Protein AF-A0A432HSN5-F1 (afdb_monomer_lite)

Foldseek 3Di:
DVVLVVQLVVLQVQLVVLVVVPDPVSLVSSLVSLVVSLVSCVVVVPVVVNVVSVVSNVVRD

Structure (mmCIF, N/CA/C/O backbone):
data_AF-A0A432HSN5-F1
#
_entry.id   AF-A0A432HSN5-F1
#
loop_
_atom_site.group_PDB
_atom_site.id
_atom_site.type_symbol
_atom_site.label_atom_id
_atom_site.label_alt_id
_atom_site.label_comp_id
_atom_site.label_asym_id
_atom_site.label_entity_id
_atom_site.label_seq_id
_atom_site.pdbx_PDB_ins_code
_atom_site.Cartn_x
_atom_site.Cartn_y
_atom_site.Cartn_z
_atom_site.occupancy
_atom_site.B_iso_or_equiv
_atom_site.auth_seq_id
_atom_site.auth_comp_id
_atom_site.auth_asym_id
_atom_site.auth_atom_id
_atom_site.pdbx_PDB_model_num
ATOM 1 N N . MET A 1 1 ? 9.400 -5.281 16.674 1.00 61.12 1 MET A N 1
ATOM 2 C CA . MET A 1 1 ? 10.308 -5.796 15.627 1.00 61.12 1 MET A CA 1
ATOM 3 C C . MET A 1 1 ? 10.233 -4.848 14.441 1.00 61.12 1 MET A C 1
ATOM 5 O O . MET A 1 1 ? 9.157 -4.767 13.852 1.00 61.12 1 MET A O 1
ATOM 9 N N . PRO A 1 2 ? 11.302 -4.089 14.155 1.00 62.81 2 PRO A N 1
ATOM 10 C CA . PRO A 1 2 ? 11.347 -3.117 13.055 1.00 62.81 2 PRO A CA 1
ATOM 11 C C . PRO A 1 2 ? 11.016 -3.735 11.683 1.00 62.81 2 PRO A C 1
ATOM 13 O O . PRO A 1 2 ? 10.415 -3.073 10.841 1.00 62.81 2 PRO A O 1
ATOM 16 N N . ASP A 1 3 ? 11.264 -5.036 11.506 1.00 70.88 3 ASP A N 1
ATOM 17 C CA . ASP A 1 3 ? 10.978 -5.791 10.277 1.00 70.88 3 ASP A CA 1
ATOM 18 C C . ASP A 1 3 ? 9.495 -5.801 9.888 1.00 70.88 3 ASP A C 1
ATOM 20 O O . ASP A 1 3 ? 9.153 -5.923 8.714 1.00 70.88 3 ASP A O 1
ATOM 24 N N . LYS A 1 4 ? 8.584 -5.676 10.864 1.00 77.25 4 LYS A N 1
ATOM 25 C CA . LYS A 1 4 ? 7.141 -5.659 10.586 1.00 77.25 4 LYS A CA 1
ATOM 26 C C . LYS A 1 4 ? 6.688 -4.337 9.962 1.00 77.25 4 LYS A C 1
ATOM 28 O O . LYS A 1 4 ? 5.738 -4.353 9.196 1.00 77.25 4 LYS A O 1
ATOM 33 N N . ILE A 1 5 ? 7.372 -3.228 10.253 1.00 82.00 5 ILE A N 1
ATOM 34 C CA . ILE A 1 5 ? 7.037 -1.889 9.732 1.00 82.00 5 ILE A CA 1
ATOM 35 C C . ILE A 1 5 ? 7.736 -1.634 8.391 1.00 82.00 5 ILE A C 1
ATOM 37 O O . ILE A 1 5 ? 7.117 -1.109 7.470 1.00 82.00 5 ILE A O 1
ATOM 41 N N . ALA A 1 6 ? 8.985 -2.084 8.238 1.00 86.44 6 ALA A N 1
ATOM 42 C CA . ALA A 1 6 ? 9.734 -1.907 6.993 1.00 86.44 6 ALA A CA 1
ATOM 43 C C . ALA A 1 6 ? 9.092 -2.647 5.802 1.00 86.44 6 ALA A C 1
ATOM 45 O O . ALA A 1 6 ? 9.103 -2.164 4.672 1.00 86.44 6 ALA A O 1
ATOM 46 N N . GLN A 1 7 ? 8.492 -3.816 6.045 1.00 88.00 7 GLN A N 1
ATOM 47 C CA . GLN A 1 7 ? 7.864 -4.636 5.006 1.00 88.00 7 GLN A CA 1
ATOM 48 C C . GLN A 1 7 ? 6.738 -3.944 4.216 1.00 88.00 7 GLN A C 1
ATOM 50 O O . GLN A 1 7 ? 6.787 -3.992 2.982 1.00 88.00 7 GLN A O 1
ATOM 55 N N . PRO A 1 8 ? 5.719 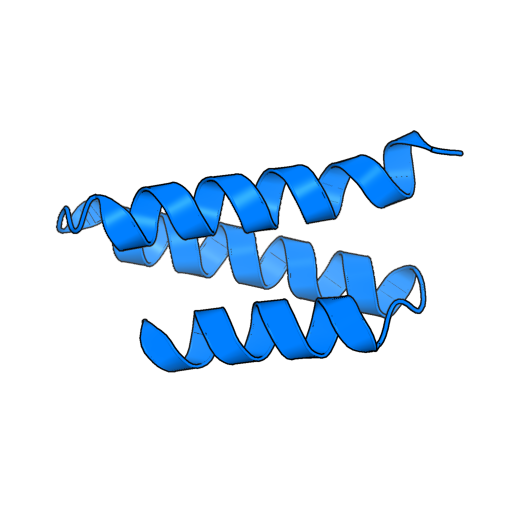-3.333 4.849 1.00 91.69 8 PRO A N 1
ATOM 56 C CA . PRO A 1 8 ? 4.699 -2.592 4.112 1.00 91.69 8 PRO A CA 1
ATOM 57 C C . PRO A 1 8 ? 5.234 -1.290 3.501 1.00 91.69 8 PRO A C 1
ATOM 59 O O . PRO A 1 8 ? 4.787 -0.902 2.422 1.00 91.69 8 PRO A O 1
ATOM 62 N N . GLU A 1 9 ? 6.236 -0.647 4.110 1.00 91.75 9 GLU A N 1
ATOM 63 C CA . GLU A 1 9 ? 6.857 0.559 3.542 1.00 91.75 9 GLU A CA 1
ATOM 64 C C . GLU A 1 9 ? 7.608 0.287 2.239 1.00 91.75 9 GLU A C 1
ATOM 66 O O . GLU A 1 9 ? 7.420 1.022 1.269 1.00 91.75 9 GLU A O 1
ATOM 71 N N . VAL A 1 10 ? 8.399 -0.789 2.181 1.00 94.19 10 VAL A N 1
ATOM 72 C CA . VAL A 1 10 ? 9.113 -1.193 0.959 1.00 94.19 10 VAL A CA 1
ATOM 73 C C . VAL A 1 10 ? 8.127 -1.504 -0.167 1.00 94.19 10 VAL A C 1
ATOM 75 O O . VAL A 1 10 ? 8.336 -1.079 -1.303 1.00 94.19 10 VAL A O 1
ATOM 78 N N . ARG A 1 11 ? 7.018 -2.190 0.139 1.00 94.06 11 ARG A N 1
ATOM 79 C CA . ARG A 1 11 ? 5.964 -2.492 -0.844 1.00 94.06 11 ARG A CA 1
ATOM 80 C C . ARG A 1 11 ? 5.288 -1.231 -1.370 1.00 94.06 11 ARG A C 1
ATOM 82 O O . ARG A 1 11 ? 5.163 -1.081 -2.582 1.00 94.06 11 ARG A O 1
ATOM 89 N N . ARG A 1 12 ? 4.910 -0.305 -0.481 1.00 95.00 12 ARG A N 1
ATOM 90 C CA . ARG A 1 12 ? 4.322 0.989 -0.863 1.00 95.00 12 ARG A CA 1
ATOM 91 C C . ARG A 1 12 ? 5.284 1.806 -1.726 1.00 95.00 12 ARG A C 1
ATOM 93 O O . ARG A 1 12 ? 4.865 2.372 -2.731 1.00 95.00 12 ARG A O 1
ATOM 100 N N . TRP A 1 13 ? 6.560 1.866 -1.346 1.00 95.06 13 TRP A N 1
ATOM 101 C CA . TRP A 1 13 ? 7.584 2.581 -2.107 1.00 95.06 13 TRP A CA 1
ATOM 102 C C . TRP A 1 13 ? 7.779 1.977 -3.500 1.00 95.06 13 TRP A C 1
ATOM 104 O O . TRP A 1 13 ? 7.782 2.706 -4.490 1.00 95.06 13 TRP A O 1
ATOM 114 N N . TYR A 1 14 ? 7.871 0.648 -3.599 1.00 94.69 14 TYR A N 1
ATOM 115 C CA . TYR A 1 14 ? 8.051 -0.002 -4.892 1.00 94.69 14 TYR A CA 1
ATOM 116 C C . TYR A 1 14 ? 6.816 0.151 -5.785 1.00 94.69 14 TYR A C 1
ATOM 118 O O . TYR A 1 14 ? 6.956 0.434 -6.972 1.00 94.69 14 TYR A O 1
ATOM 126 N N . ALA A 1 15 ? 5.613 0.054 -5.215 1.00 93.94 15 ALA A N 1
ATOM 127 C CA . ALA A 1 15 ? 4.390 0.353 -5.946 1.00 93.94 15 ALA A CA 1
ATOM 128 C C . ALA A 1 15 ? 4.397 1.783 -6.500 1.00 93.94 15 ALA A C 1
ATOM 130 O O . ALA A 1 15 ? 4.111 1.964 -7.675 1.00 93.94 15 ALA A O 1
ATOM 131 N N . ALA A 1 16 ? 4.786 2.786 -5.705 1.00 93.06 16 ALA A N 1
ATOM 132 C CA . ALA A 1 16 ? 4.876 4.168 -6.179 1.00 93.06 16 ALA A CA 1
ATOM 133 C C . ALA A 1 16 ? 5.826 4.314 -7.383 1.00 93.06 16 ALA A C 1
ATOM 135 O O . ALA A 1 16 ? 5.443 4.914 -8.382 1.00 93.06 16 ALA A O 1
ATOM 136 N N . MET A 1 17 ? 7.003 3.683 -7.334 1.00 95.38 17 MET A N 1
ATOM 137 C CA . MET A 1 17 ? 7.959 3.695 -8.450 1.00 95.38 17 MET A CA 1
A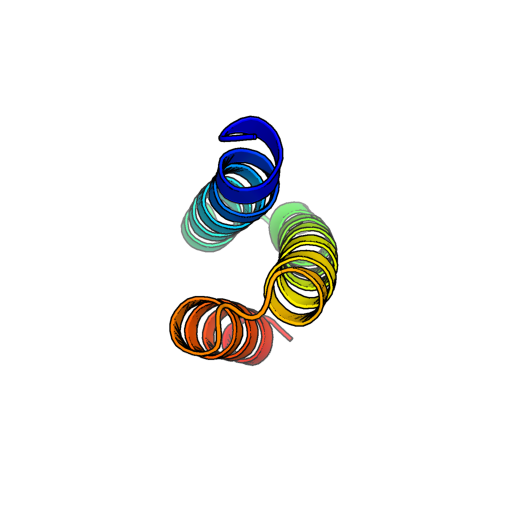TOM 138 C C . MET A 1 17 ? 7.381 3.058 -9.727 1.00 95.38 17 MET A C 1
ATOM 140 O O . MET A 1 17 ? 7.576 3.576 -10.825 1.00 95.38 17 MET A O 1
ATOM 144 N N . LEU A 1 18 ? 6.653 1.944 -9.600 1.00 92.88 18 LEU A N 1
ATOM 145 C CA . LEU A 1 18 ? 5.991 1.284 -10.732 1.00 92.88 18 LEU A CA 1
ATOM 146 C C . LEU A 1 18 ? 4.902 2.174 -11.350 1.00 92.88 18 LEU A C 1
ATOM 148 O O . LEU A 1 18 ? 4.778 2.253 -12.570 1.00 92.88 18 LEU A O 1
ATOM 152 N N . ILE A 1 19 ? 4.153 2.896 -10.515 1.00 91.00 19 ILE A N 1
ATOM 153 C CA . ILE A 1 19 ? 3.138 3.851 -10.976 1.00 91.00 19 ILE A CA 1
ATOM 154 C C . ILE A 1 19 ? 3.790 4.986 -11.766 1.00 91.00 19 ILE A C 1
ATOM 156 O O . ILE A 1 19 ? 3.314 5.303 -12.849 1.00 91.00 19 ILE A O 1
ATOM 160 N N . GLU A 1 20 ? 4.881 5.565 -11.256 1.00 91.56 20 GLU A N 1
ATOM 161 C CA . GLU A 1 20 ? 5.617 6.649 -11.925 1.00 91.56 20 GLU A CA 1
ATOM 162 C C . GLU A 1 20 ? 6.251 6.207 -13.249 1.00 91.56 20 GLU A C 1
ATOM 164 O O . GLU A 1 20 ? 6.357 6.996 -14.187 1.00 91.56 20 GLU A O 1
ATOM 169 N N . ARG A 1 21 ? 6.658 4.937 -13.347 1.00 89.94 21 ARG A N 1
ATOM 170 C CA . ARG A 1 21 ? 7.245 4.364 -14.563 1.00 89.94 21 ARG A CA 1
ATOM 171 C C . ARG A 1 21 ? 6.228 4.187 -15.698 1.00 89.94 21 ARG A C 1
ATOM 173 O O . ARG A 1 21 ? 6.632 4.196 -16.860 1.00 89.94 21 ARG A O 1
ATOM 180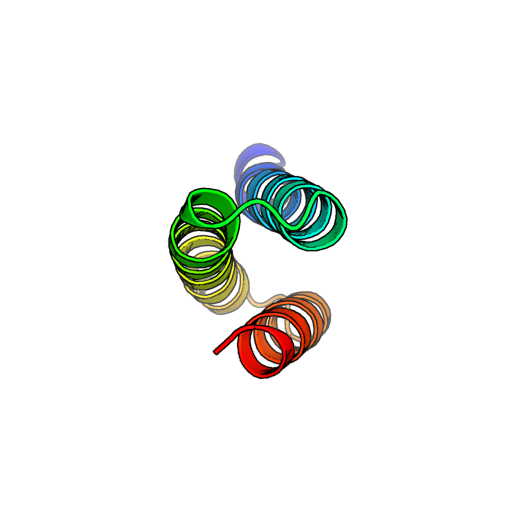 N N . HIS A 1 22 ? 4.938 4.057 -15.382 1.00 80.88 22 HIS A N 1
ATOM 181 C CA . HIS A 1 22 ? 3.831 4.005 -16.345 1.00 80.88 22 HIS A CA 1
ATOM 182 C C . HIS A 1 22 ? 3.936 2.923 -17.448 1.00 80.88 22 HIS A C 1
ATOM 184 O O . HIS A 1 22 ? 3.389 3.121 -18.533 1.00 80.88 22 HIS A O 1
ATOM 190 N N . ALA A 1 23 ? 4.579 1.773 -17.208 1.00 83.75 23 ALA A N 1
ATOM 191 C CA . ALA A 1 23 ? 4.491 0.645 -18.146 1.00 83.75 23 ALA A CA 1
ATOM 192 C C . ALA A 1 23 ? 3.159 -0.118 -17.990 1.00 83.75 23 ALA A C 1
ATOM 194 O O . ALA A 1 23 ? 2.549 -0.098 -16.919 1.00 83.75 23 ALA A O 1
ATOM 195 N N . ASP A 1 24 ? 2.712 -0.815 -19.040 1.00 76.69 24 ASP A N 1
ATOM 196 C CA . ASP A 1 24 ? 1.414 -1.514 -19.041 1.00 76.69 24 ASP A CA 1
ATOM 197 C C . ASP A 1 24 ? 1.318 -2.605 -17.954 1.00 76.69 24 ASP A C 1
ATOM 199 O O . ASP A 1 24 ? 0.317 -2.681 -17.244 1.00 76.69 24 ASP A O 1
ATOM 203 N N . ASP A 1 25 ? 2.392 -3.370 -17.739 1.00 85.06 25 ASP A N 1
ATOM 204 C CA . ASP A 1 25 ? 2.473 -4.445 -16.728 1.00 85.06 25 ASP A CA 1
ATOM 205 C C . ASP A 1 25 ? 2.665 -3.919 -15.287 1.00 85.06 25 ASP A C 1
ATOM 207 O O . ASP A 1 25 ? 2.454 -4.627 -14.296 1.00 85.06 25 ASP A O 1
ATOM 211 N N . ASP A 1 26 ? 3.070 -2.654 -15.143 1.00 87.69 26 ASP A N 1
ATOM 212 C CA . ASP A 1 26 ? 3.452 -2.080 -13.852 1.00 87.69 26 ASP A CA 1
ATOM 213 C C . ASP A 1 26 ? 2.227 -1.770 -12.976 1.00 87.69 26 ASP A C 1
ATOM 215 O O . ASP A 1 26 ? 2.326 -1.801 -11.745 1.00 87.69 26 ASP A O 1
ATOM 219 N N . ARG A 1 27 ? 1.052 -1.527 -13.579 1.00 88.06 27 ARG A N 1
ATOM 220 C CA . ARG A 1 27 ? -0.182 -1.210 -12.835 1.00 88.06 27 ARG A CA 1
ATOM 221 C C . ARG A 1 27 ? -0.707 -2.394 -12.034 1.00 88.06 27 ARG A C 1
ATOM 223 O O . ARG A 1 27 ? -1.043 -2.225 -10.863 1.00 88.06 27 ARG A O 1
ATOM 230 N N . ASP A 1 28 ? -0.743 -3.586 -12.621 1.00 92.06 28 ASP A N 1
ATOM 231 C CA . ASP A 1 28 ? -1.229 -4.788 -11.931 1.00 92.06 28 ASP A CA 1
ATOM 232 C C . ASP A 1 28 ? -0.285 -5.197 -10.793 1.00 92.06 28 ASP A C 1
ATOM 234 O O . ASP A 1 28 ? -0.719 -5.571 -9.693 1.00 92.06 28 ASP A O 1
ATOM 238 N N . LYS A 1 29 ? 1.022 -5.026 -11.011 1.00 93.56 29 LYS A N 1
ATOM 239 C CA . LYS A 1 29 ? 2.032 -5.244 -9.977 1.00 93.56 29 LYS A CA 1
ATOM 240 C C . LYS A 1 29 ? 1.930 -4.215 -8.849 1.00 93.56 29 LYS A C 1
ATOM 242 O O . LYS A 1 29 ? 1.967 -4.594 -7.677 1.00 93.56 29 LYS A O 1
ATOM 247 N N . ALA A 1 30 ? 1.747 -2.935 -9.173 1.00 94.44 30 ALA A N 1
ATOM 248 C CA . ALA A 1 30 ? 1.526 -1.885 -8.180 1.00 94.44 30 ALA A CA 1
ATOM 249 C C . ALA A 1 30 ? 0.246 -2.132 -7.365 1.00 94.44 30 ALA A C 1
ATOM 251 O O . ALA A 1 30 ? 0.273 -2.004 -6.140 1.00 94.44 30 ALA A O 1
ATOM 252 N N . ARG A 1 31 ? -0.846 -2.563 -8.014 1.00 94.56 31 ARG A N 1
ATOM 253 C CA . ARG A 1 31 ? -2.109 -2.929 -7.353 1.00 94.56 31 ARG A CA 1
ATOM 254 C C . ARG A 1 31 ? -1.898 -4.029 -6.312 1.00 94.56 31 ARG A C 1
ATOM 256 O O . ARG A 1 31 ? -2.333 -3.887 -5.172 1.00 94.56 31 ARG A O 1
ATOM 263 N N . THR A 1 32 ? -1.183 -5.089 -6.689 1.00 95.88 32 THR A N 1
ATOM 264 C CA . THR A 1 32 ? -0.878 -6.222 -5.800 1.00 95.88 32 THR A CA 1
ATOM 265 C C . THR A 1 32 ? -0.062 -5.778 -4.583 1.00 95.88 32 THR A C 1
ATOM 267 O O . THR A 1 32 ? -0.441 -6.047 -3.444 1.00 95.88 32 THR A O 1
ATOM 270 N N . LEU A 1 33 ? 1.019 -5.024 -4.808 1.00 95.94 33 LEU A N 1
ATOM 271 C CA . LEU A 1 33 ? 1.896 -4.537 -3.739 1.00 95.94 33 LEU A CA 1
ATOM 272 C C . LEU A 1 33 ? 1.176 -3.593 -2.765 1.00 95.94 33 LEU A C 1
ATOM 274 O O . LEU A 1 33 ? 1.411 -3.663 -1.557 1.00 95.94 33 LEU A O 1
ATOM 278 N N . LEU A 1 34 ? 0.299 -2.723 -3.273 1.00 96.56 34 LEU A N 1
ATOM 279 C CA . LEU A 1 34 ? -0.507 -1.833 -2.436 1.00 96.56 34 LEU A CA 1
ATOM 280 C C . LEU A 1 34 ? -1.525 -2.611 -1.603 1.00 96.56 34 LEU A C 1
ATOM 282 O O . LEU A 1 34 ? -1.660 -2.315 -0.420 1.00 96.56 34 LEU A O 1
ATOM 286 N N . GLY A 1 35 ? -2.178 -3.629 -2.173 1.00 96.38 35 GLY A N 1
ATOM 287 C CA . GLY A 1 35 ? -3.081 -4.511 -1.429 1.00 96.38 35 GLY A CA 1
ATOM 288 C C . GLY A 1 35 ? -2.383 -5.213 -0.260 1.00 96.38 35 GLY A C 1
ATOM 289 O O . GLY A 1 35 ? -2.865 -5.171 0.870 1.00 96.38 35 GLY A O 1
ATOM 290 N N . GLU A 1 36 ? -1.195 -5.777 -0.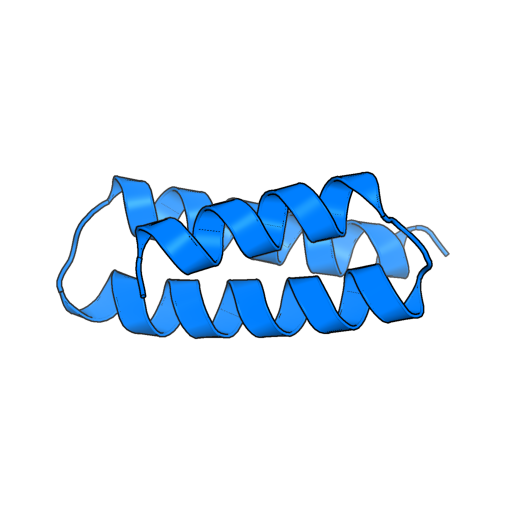494 1.00 96.25 36 GLU A N 1
ATOM 291 C CA . GLU A 1 36 ? -0.390 -6.394 0.569 1.00 96.25 36 GLU A CA 1
ATOM 292 C C . GLU A 1 36 ? 0.026 -5.385 1.653 1.00 96.25 36 GLU A C 1
ATOM 294 O O . GLU A 1 36 ? -0.053 -5.681 2.847 1.00 96.25 36 GLU A O 1
ATOM 299 N N . ALA A 1 37 ? 0.454 -4.181 1.255 1.00 95.75 37 ALA A N 1
ATOM 300 C CA . ALA A 1 37 ? 0.837 -3.130 2.196 1.00 95.75 37 ALA A CA 1
ATOM 301 C C . ALA A 1 37 ? -0.353 -2.665 3.055 1.00 95.75 37 ALA A C 1
ATOM 303 O O . ALA A 1 37 ? -0.189 -2.455 4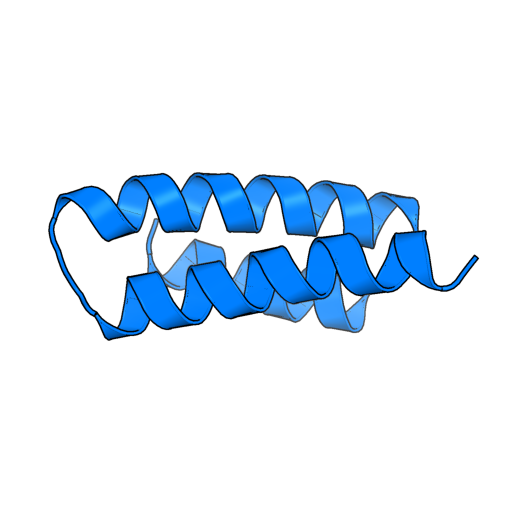.255 1.00 95.75 37 ALA A O 1
ATOM 304 N N . ILE A 1 38 ? -1.548 -2.552 2.465 1.00 96.94 38 ILE A N 1
ATOM 305 C CA . ILE A 1 38 ? -2.801 -2.185 3.140 1.00 96.94 38 ILE A CA 1
ATOM 306 C C . ILE A 1 38 ? -3.148 -3.186 4.247 1.00 96.94 38 ILE A C 1
ATOM 308 O O . ILE A 1 38 ? -3.349 -2.780 5.394 1.00 96.94 38 ILE A O 1
ATOM 312 N N . GLU A 1 39 ? -3.151 -4.488 3.947 1.00 96.31 39 GLU A N 1
ATOM 313 C CA . GLU A 1 39 ? -3.462 -5.521 4.947 1.00 96.31 39 GLU A CA 1
ATOM 314 C C . GLU A 1 39 ? -2.438 -5.540 6.091 1.00 96.31 39 GLU A C 1
ATOM 316 O O . GLU A 1 39 ? -2.790 -5.679 7.269 1.00 96.31 39 GLU A O 1
ATOM 321 N N . MET A 1 40 ? -1.161 -5.316 5.770 1.00 94.44 40 MET A N 1
ATOM 322 C CA . MET A 1 40 ? -0.101 -5.198 6.770 1.00 94.44 40 MET A CA 1
ATOM 323 C C . MET A 1 40 ? -0.272 -3.948 7.645 1.00 94.44 40 MET A C 1
ATOM 325 O O . MET A 1 40 ? -0.231 -4.061 8.871 1.00 94.44 40 MET A O 1
ATOM 329 N N . TYR A 1 41 ? -0.514 -2.768 7.062 1.00 95.00 41 TYR A N 1
ATOM 330 C CA . TYR A 1 41 ? -0.746 -1.536 7.826 1.00 95.00 41 TYR A CA 1
ATOM 331 C C . TYR A 1 41 ? -1.985 -1.632 8.718 1.00 95.00 41 TYR A C 1
ATOM 333 O O . TYR A 1 41 ? -1.948 -1.153 9.856 1.00 95.00 41 TYR A O 1
ATOM 341 N N . ARG A 1 42 ? -3.051 -2.293 8.249 1.00 94.06 42 ARG A N 1
ATOM 342 C CA . ARG A 1 42 ? -4.249 -2.576 9.050 1.00 94.06 42 ARG A CA 1
ATOM 343 C C . ARG A 1 42 ? -3.921 -3.473 10.242 1.00 94.06 42 ARG A C 1
ATOM 345 O O . ARG A 1 42 ? -4.308 -3.157 11.361 1.00 94.06 42 ARG A O 1
ATOM 352 N N . THR A 1 43 ? -3.157 -4.540 10.015 1.00 94.25 43 THR A N 1
ATOM 353 C CA . THR A 1 43 ? -2.746 -5.487 11.066 1.00 94.25 43 THR A CA 1
ATOM 354 C C . THR A 1 43 ? -1.840 -4.840 12.116 1.00 94.25 43 THR A C 1
ATOM 356 O O . THR A 1 43 ? -1.940 -5.150 13.300 1.00 94.25 43 THR A O 1
ATOM 359 N N . ILE A 1 44 ? -0.948 -3.937 11.699 1.00 92.62 44 ILE A N 1
ATOM 360 C CA . ILE A 1 44 ? -0.015 -3.240 12.600 1.00 92.62 44 ILE A CA 1
ATOM 361 C C . ILE A 1 44 ? -0.708 -2.089 13.347 1.00 92.62 44 ILE A C 1
ATOM 363 O O . ILE A 1 44 ? -0.267 -1.717 14.432 1.00 92.62 44 ILE A O 1
ATOM 367 N N . GLY A 1 45 ? -1.791 -1.535 12.791 1.00 93.75 45 GLY A N 1
ATOM 368 C CA . GLY A 1 45 ? -2.492 -0.379 13.349 1.00 93.75 45 GLY A CA 1
ATOM 369 C C . GLY A 1 45 ? -1.853 0.955 12.954 1.00 93.75 45 GLY A C 1
ATOM 370 O O . GLY A 1 45 ? -1.687 1.832 13.798 1.00 93.75 45 GLY A O 1
ATOM 371 N N . MET A 1 46 ? -1.478 1.121 11.677 1.00 93.12 46 MET A N 1
ATOM 372 C CA . MET A 1 46 ? -0.873 2.352 11.137 1.00 93.12 46 MET A CA 1
ATOM 373 C C . MET A 1 46 ? -1.859 3.124 10.240 1.00 93.12 46 MET A C 1
ATOM 375 O O . MET A 1 46 ? -1.741 3.080 9.011 1.00 93.12 46 MET A O 1
ATOM 379 N N . PRO A 1 47 ? -2.827 3.863 10.815 1.00 92.62 47 PRO A N 1
ATOM 380 C CA . PRO A 1 47 ? -3.940 4.444 10.062 1.00 92.62 47 PRO A CA 1
ATOM 381 C C . PRO A 1 47 ? -3.492 5.447 8.995 1.00 92.62 47 PRO A C 1
ATOM 383 O O . PRO A 1 47 ? -4.062 5.478 7.909 1.00 92.62 47 PRO A O 1
ATOM 386 N N . LYS A 1 48 ? -2.431 6.229 9.247 1.00 94.50 48 LYS A N 1
ATOM 387 C CA . LYS A 1 48 ? -1.972 7.209 8.255 1.00 94.50 48 LYS A CA 1
ATOM 388 C C . LYS A 1 48 ? -1.359 6.557 7.016 1.00 94.50 48 LYS A C 1
ATOM 390 O O . LYS A 1 48 ? -1.504 7.069 5.913 1.00 94.50 48 LYS A O 1
ATOM 395 N N . HIS A 1 49 ? -0.661 5.438 7.186 1.00 93.44 49 HIS A N 1
ATOM 396 C CA . HIS A 1 49 ? -0.042 4.727 6.066 1.00 93.44 49 HIS A CA 1
ATOM 397 C C . HIS A 1 49 ? -1.059 3.903 5.285 1.00 93.44 49 HIS A C 1
ATOM 399 O O . HIS A 1 49 ? -0.946 3.807 4.064 1.00 93.44 49 HIS A O 1
ATOM 405 N N . LEU A 1 50 ? -2.073 3.388 5.982 1.00 95.31 50 LEU A N 1
ATOM 406 C CA . LEU A 1 50 ? -3.248 2.790 5.368 1.00 95.31 50 LEU A CA 1
ATOM 407 C C . LEU A 1 50 ? -3.933 3.784 4.416 1.00 95.31 50 LEU A C 1
ATOM 409 O O . LEU A 1 50 ? -4.036 3.495 3.229 1.00 95.31 50 LEU A O 1
ATOM 413 N N . GLU A 1 51 ? -4.273 4.984 4.901 1.00 96.56 51 GLU A N 1
ATOM 414 C CA . GLU A 1 51 ? -4.895 6.051 4.094 1.00 96.56 51 GLU A CA 1
ATOM 415 C C . GLU A 1 51 ? -4.053 6.398 2.852 1.00 96.56 51 GLU A C 1
ATOM 417 O O . GLU A 1 51 ? -4.572 6.540 1.745 1.00 96.56 51 GLU A O 1
ATOM 422 N N . MET A 1 52 ? -2.728 6.497 3.010 1.00 95.00 52 MET A N 1
ATOM 423 C CA . MET A 1 52 ? -1.823 6.771 1.890 1.00 95.00 52 MET A CA 1
ATOM 424 C C . MET A 1 52 ? -1.829 5.652 0.842 1.00 95.00 52 MET A C 1
ATOM 426 O O . MET A 1 52 ? -1.841 5.941 -0.355 1.00 95.00 52 MET A O 1
ATOM 430 N N . ALA A 1 53 ? -1.779 4.389 1.272 1.00 95.31 53 ALA A N 1
ATOM 431 C CA . ALA A 1 53 ? -1.755 3.245 0.365 1.00 95.31 53 ALA A CA 1
ATOM 432 C C . ALA A 1 53 ? -3.102 3.066 -0.358 1.00 95.31 53 ALA A C 1
ATOM 434 O O . ALA A 1 53 ? -3.114 2.822 -1.564 1.00 95.31 53 ALA A O 1
ATOM 435 N N . GLU A 1 54 ? -4.223 3.277 0.336 1.00 96.31 54 GLU A N 1
ATOM 436 C CA . GLU A 1 54 ? -5.566 3.288 -0.259 1.00 96.31 54 GLU A CA 1
ATOM 437 C C . GLU A 1 54 ? -5.714 4.414 -1.292 1.00 96.31 54 GLU A C 1
ATOM 439 O O . GLU A 1 54 ? -6.185 4.175 -2.405 1.00 96.31 54 GLU A O 1
ATOM 444 N N . GLY A 1 55 ? -5.227 5.619 -0.983 1.00 96.12 55 GLY A N 1
ATOM 445 C CA . GLY A 1 55 ? -5.236 6.742 -1.922 1.00 96.12 55 GLY A CA 1
ATOM 446 C C . GLY A 1 55 ? -4.383 6.494 -3.173 1.00 96.12 55 GLY A C 1
ATOM 447 O O . GLY A 1 55 ? -4.754 6.916 -4.266 1.00 96.12 55 GLY A O 1
ATOM 448 N N . MET A 1 56 ? -3.256 5.784 -3.053 1.00 93.81 56 MET A N 1
ATOM 449 C CA . MET A 1 56 ? -2.470 5.354 -4.219 1.00 93.81 56 MET A CA 1
ATOM 450 C C . MET A 1 56 ? -3.225 4.315 -5.050 1.00 93.81 56 MET A C 1
ATOM 452 O O . MET A 1 56 ? -3.280 4.443 -6.270 1.00 93.81 56 MET A O 1
ATOM 456 N N . LEU A 1 57 ? -3.843 3.327 -4.397 1.00 94.38 57 LEU A N 1
ATOM 457 C CA . LEU A 1 57 ? -4.586 2.253 -5.055 1.00 94.38 57 LEU A CA 1
ATOM 458 C C . LEU A 1 57 ? -5.775 2.796 -5.858 1.00 94.38 57 LEU A C 1
ATOM 460 O O . LEU A 1 57 ? -5.984 2.386 -6.997 1.00 94.38 57 LEU A O 1
ATOM 464 N N . GLN A 1 58 ? -6.504 3.768 -5.306 1.00 93.81 58 GLN A N 1
ATOM 465 C CA . GLN A 1 58 ? -7.615 4.438 -5.990 1.00 93.81 58 GLN A CA 1
ATOM 466 C C . GLN A 1 58 ? -7.187 5.188 -7.258 1.00 93.81 58 GLN A C 1
ATOM 468 O O . GLN A 1 58 ? -7.981 5.317 -8.181 1.00 93.81 58 GLN A O 1
ATOM 473 N N . ARG A 1 59 ? -5.944 5.680 -7.331 1.00 89.25 59 ARG A N 1
ATOM 474 C CA . ARG A 1 59 ? -5.442 6.432 -8.497 1.00 89.25 59 ARG A CA 1
ATOM 475 C C . ARG A 1 59 ? -5.071 5.542 -9.682 1.00 89.25 59 ARG A C 1
ATOM 477 O O . ARG A 1 59 ? -4.870 6.067 -10.773 1.00 89.25 59 ARG A O 1
ATOM 484 N N . ILE A 1 60 ? -4.924 4.238 -9.456 1.00 88.06 60 ILE A N 1
ATOM 485 C CA . ILE A 1 60 ? -4.451 3.270 -10.459 1.00 88.06 60 ILE A CA 1
ATOM 486 C C . ILE A 1 60 ? -5.418 2.108 -10.702 1.00 88.06 60 ILE A C 1
ATOM 488 O O . ILE A 1 60 ? -5.113 1.222 -11.506 1.00 88.06 60 ILE A O 1
ATOM 492 N N . SER A 1 61 ? -6.529 2.080 -9.964 1.00 77.50 61 SER A N 1
ATOM 493 C CA . SER A 1 61 ? -7.618 1.120 -10.158 1.00 77.50 61 SER A CA 1
ATOM 494 C C . SER A 1 61 ? -8.504 1.521 -11.326 1.00 77.50 61 SER A C 1
ATOM 496 O O . SER A 1 61 ? -8.613 2.736 -11.600 1.00 77.50 61 SER A O 1
#

Radius of gyration: 11.05 Å; chains: 1; bounding box: 19×14×35 Å

pLDDT: mean 90.63, std 7.68, range [61.12, 96.94]
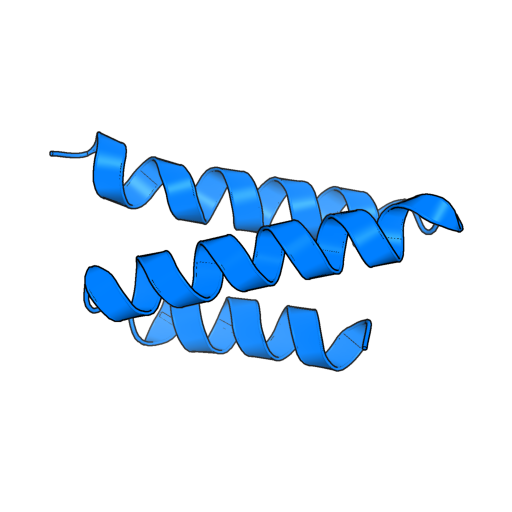
Sequence (61 aa):
MPDKIAQPEVRRWYAAMLIERHADDDRDKARTLLGEAIEMYRTIGMPKHLEMAEGMLQRIS

Secondary structure (DSSP, 8-state):
-THHHHHHHHHHHHHHHHHHHT-TTHHHHHHHHHHHHHHHHHHHT-HHHHHHHHHHHHHH-